Protein AF-A0A355AAY0-F1 (afdb_monomer)

Sequence (85 aa):
MLDQIITYLESIDPILAAFYATLFTWGLTALGASLVFFFKSMNRALFDGMLGFTGGVMVAASFWSLLNPAIEMSKGEGFVKVIPA

Secondary structure (DSSP, 8-state):
-HHHHHHHHHHS-HHHHHHHHHHHHHHHHHHHHHGGGT-SS--HHHHHHHHHHHHHHHHHHIIIIIIHHHHHHSSSSGGGGGS--

Foldseek 3Di:
DVVVVVVVLVPDDPVVSVVVVVVVVVVVVVVVVVCCVVDPDDDPVVVVVVVVVVVVVVVVCCVPVPVVVQLVVADDDDPNSNDDD

Radius of gyration: 18.82 Å; Cα contacts (8 Å, |Δi|>4): 16; chains: 1; bounding box: 34×36×45 Å

pLDDT: mean 88.61, std 7.46, range [60.31, 97.81]

Structure (mmCIF, N/CA/C/O backbone):
data_AF-A0A355AAY0-F1
#
_entry.id   AF-A0A355AAY0-F1
#
loop_
_atom_site.group_PDB
_atom_site.id
_atom_site.type_symbol
_atom_site.label_atom_id
_atom_site.label_alt_id
_atom_site.label_comp_id
_atom_site.label_asym_id
_atom_site.label_entity_id
_atom_site.label_seq_id
_atom_site.pdbx_PDB_ins_code
_atom_site.Cartn_x
_atom_site.Cartn_y
_atom_site.Cartn_z
_atom_site.occupancy
_atom_site.B_iso_or_equiv
_atom_site.auth_seq_id
_atom_site.auth_comp_id
_atom_site.auth_asym_id
_atom_site.auth_atom_id
_atom_site.pdbx_PDB_model_num
ATOM 1 N N . MET A 1 1 ? 16.116 -17.408 1.940 1.00 70.94 1 MET A N 1
ATOM 2 C CA . MET A 1 1 ? 14.643 -17.559 2.059 1.00 70.94 1 MET A CA 1
ATOM 3 C C . MET A 1 1 ? 13.918 -16.571 1.155 1.00 70.94 1 MET A C 1
ATOM 5 O O . MET A 1 1 ? 13.147 -17.021 0.324 1.00 70.94 1 MET A O 1
ATOM 9 N N . LEU A 1 2 ? 14.180 -15.260 1.253 1.00 81.12 2 LEU A N 1
ATOM 10 C CA . LEU A 1 2 ? 13.590 -14.262 0.344 1.00 81.12 2 LEU A CA 1
ATOM 11 C C . LEU A 1 2 ? 13.972 -14.487 -1.127 1.00 81.12 2 LEU A C 1
ATOM 13 O O . LEU A 1 2 ? 13.096 -14.479 -1.982 1.00 81.12 2 LEU A O 1
ATOM 17 N N . ASP A 1 3 ? 15.233 -14.812 -1.412 1.00 87.25 3 ASP A N 1
ATOM 18 C CA . ASP A 1 3 ? 15.700 -15.040 -2.792 1.00 87.25 3 ASP A CA 1
ATOM 19 C C . ASP A 1 3 ? 14.999 -16.227 -3.471 1.00 87.25 3 ASP A C 1
ATOM 21 O O . ASP A 1 3 ? 14.746 -16.213 -4.673 1.00 87.25 3 ASP A O 1
ATOM 25 N N . GLN A 1 4 ? 14.614 -17.243 -2.690 1.00 89.25 4 GLN A N 1
ATOM 26 C CA . GLN A 1 4 ? 13.856 -18.393 -3.192 1.00 89.25 4 GLN A CA 1
ATOM 27 C C . GLN A 1 4 ? 12.428 -18.000 -3.586 1.00 89.25 4 GLN A C 1
ATOM 29 O O . GLN A 1 4 ? 11.905 -18.509 -4.572 1.00 89.25 4 GLN A O 1
ATOM 34 N N . ILE A 1 5 ? 11.810 -17.080 -2.838 1.00 84.81 5 ILE A N 1
ATOM 35 C CA . ILE A 1 5 ? 10.473 -16.555 -3.140 1.00 84.81 5 ILE A CA 1
ATOM 36 C C . ILE A 1 5 ? 10.525 -15.700 -4.405 1.00 84.81 5 ILE A C 1
ATOM 38 O O . ILE A 1 5 ? 9.670 -15.855 -5.270 1.00 84.81 5 ILE A O 1
ATOM 42 N N . ILE A 1 6 ? 11.539 -14.842 -4.533 1.00 85.62 6 ILE A N 1
ATOM 43 C CA . ILE A 1 6 ? 11.722 -13.990 -5.715 1.00 85.62 6 ILE A CA 1
ATOM 44 C C . ILE A 1 6 ? 11.928 -14.857 -6.960 1.00 85.62 6 ILE A C 1
ATOM 46 O O . ILE A 1 6 ? 11.181 -14.719 -7.921 1.00 85.62 6 ILE A O 1
ATOM 50 N N . THR A 1 7 ? 12.838 -15.834 -6.897 1.00 88.94 7 THR A N 1
ATOM 51 C CA . THR A 1 7 ? 13.093 -16.766 -8.013 1.00 88.94 7 THR A CA 1
ATOM 52 C C . THR A 1 7 ? 11.827 -17.530 -8.415 1.00 88.94 7 THR A C 1
ATOM 54 O O . THR A 1 7 ? 11.558 -17.732 -9.597 1.00 88.94 7 THR A O 1
ATOM 57 N N . TYR A 1 8 ? 11.015 -17.946 -7.438 1.00 87.88 8 TYR A N 1
ATOM 58 C CA . TYR A 1 8 ? 9.741 -18.604 -7.712 1.00 87.88 8 TYR A CA 1
ATOM 59 C C . TYR A 1 8 ? 8.747 -17.660 -8.405 1.00 87.88 8 TYR A C 1
ATOM 61 O O . TYR A 1 8 ? 8.160 -18.042 -9.415 1.00 87.88 8 TYR A O 1
ATOM 69 N N . LEU A 1 9 ? 8.590 -16.429 -7.911 1.00 86.50 9 LEU A N 1
ATOM 70 C CA . LEU A 1 9 ? 7.686 -15.430 -8.492 1.00 86.50 9 LEU A CA 1
ATOM 71 C C . LEU A 1 9 ? 8.106 -14.987 -9.902 1.00 86.50 9 LEU A C 1
ATOM 73 O O . LEU A 1 9 ? 7.239 -14.703 -10.720 1.00 86.50 9 LEU A O 1
ATOM 77 N N . 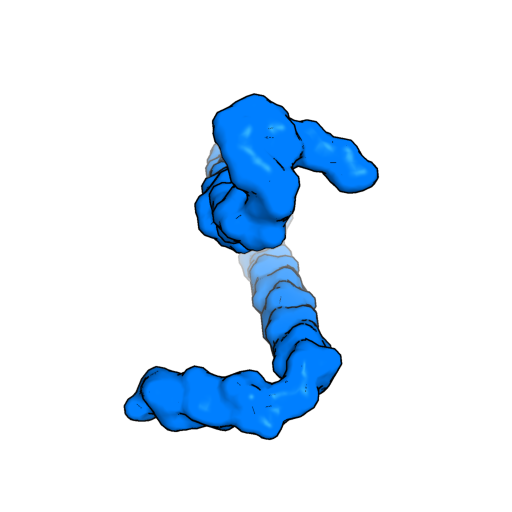GLU A 1 10 ? 9.404 -14.972 -10.202 1.00 86.88 10 GLU A N 1
ATOM 78 C CA . GLU A 1 10 ? 9.927 -14.707 -11.550 1.00 86.88 10 GLU A CA 1
ATOM 79 C C . GLU A 1 10 ? 9.693 -15.877 -12.517 1.00 86.88 10 GLU A C 1
ATOM 81 O O . GLU A 1 10 ? 9.592 -15.672 -13.725 1.00 86.88 10 GLU A O 1
ATOM 86 N N . SER A 1 11 ? 9.599 -17.107 -12.002 1.00 90.38 11 SER A N 1
ATOM 87 C CA . SER A 1 11 ? 9.419 -18.314 -12.821 1.00 90.38 11 SER A CA 1
ATOM 88 C C . SER A 1 11 ? 7.966 -18.607 -13.217 1.00 90.38 11 SER A C 1
ATOM 90 O O . SER A 1 11 ? 7.734 -19.408 -14.125 1.00 90.38 11 SER A O 1
ATOM 92 N N . ILE A 1 12 ? 6.987 -18.002 -12.536 1.00 92.94 12 ILE A N 1
ATOM 93 C CA . ILE A 1 12 ? 5.556 -18.239 -12.777 1.00 92.94 12 ILE A CA 1
ATOM 94 C C . ILE A 1 12 ? 4.972 -17.255 -13.794 1.00 92.94 12 ILE A C 1
ATOM 96 O O . ILE A 1 12 ? 5.496 -16.167 -14.017 1.00 92.94 12 ILE A O 1
ATOM 100 N N . ASP A 1 13 ? 3.839 -17.634 -14.390 1.00 93.50 13 ASP A N 1
ATOM 101 C CA . ASP A 1 13 ? 3.117 -16.767 -15.320 1.00 93.50 13 ASP A CA 1
ATOM 102 C C . ASP A 1 13 ? 2.711 -15.433 -14.646 1.00 93.50 13 ASP A C 1
ATOM 104 O O . ASP A 1 13 ? 2.149 -15.459 -13.540 1.00 93.50 13 ASP A O 1
ATOM 108 N N . PRO A 1 14 ? 2.940 -14.269 -15.292 1.00 90.88 14 PRO A N 1
ATOM 109 C CA . PRO A 1 14 ? 2.616 -12.962 -14.721 1.00 90.88 14 PRO A CA 1
ATOM 110 C C . PRO A 1 14 ? 1.151 -12.805 -14.290 1.00 90.88 14 PRO A C 1
ATOM 112 O O . PRO A 1 14 ? 0.870 -12.102 -13.318 1.00 90.88 14 PRO A O 1
ATOM 115 N N . ILE A 1 15 ? 0.210 -13.469 -14.969 1.00 94.06 15 ILE A N 1
ATOM 116 C CA . ILE A 1 15 ? -1.219 -13.429 -14.629 1.00 94.06 15 ILE A CA 1
ATOM 117 C C . ILE A 1 15 ? -1.461 -14.175 -13.315 1.00 94.06 15 ILE A C 1
ATOM 119 O O . ILE A 1 15 ? -2.197 -13.689 -12.456 1.00 94.06 15 ILE A O 1
ATOM 123 N N . LEU A 1 16 ? -0.812 -15.327 -13.117 1.00 93.12 16 LEU A N 1
ATOM 124 C CA . LEU A 1 16 ? -0.895 -16.074 -11.859 1.00 93.12 16 LEU A CA 1
ATOM 125 C C . LEU A 1 16 ? -0.230 -15.316 -10.706 1.00 93.12 16 LEU A C 1
ATOM 127 O O . LEU A 1 16 ? -0.783 -15.272 -9.606 1.00 93.12 16 LEU A O 1
ATOM 131 N N . ALA A 1 17 ? 0.912 -14.670 -10.953 1.00 91.81 17 ALA A N 1
ATOM 132 C CA . ALA A 1 17 ? 1.561 -13.808 -9.967 1.00 91.81 17 ALA A CA 1
ATOM 133 C C . ALA A 1 17 ? 0.639 -12.651 -9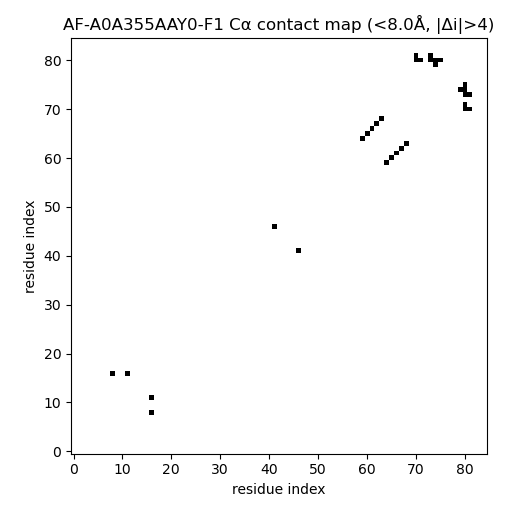.540 1.00 91.81 17 ALA A C 1
ATOM 135 O O . ALA A 1 17 ? 0.429 -12.428 -8.344 1.00 91.81 17 ALA A O 1
ATOM 136 N N . ALA A 1 18 ? 0.022 -11.964 -10.508 1.00 91.94 18 ALA A N 1
ATOM 137 C CA . ALA A 1 18 ? -0.942 -10.895 -10.252 1.00 91.94 18 ALA A CA 1
ATOM 138 C C . ALA A 1 18 ? -2.189 -11.399 -9.507 1.00 91.94 18 ALA A C 1
ATOM 140 O O . ALA A 1 18 ? -2.702 -10.712 -8.620 1.00 91.94 18 ALA A O 1
ATOM 141 N N . PHE A 1 19 ? -2.659 -12.611 -9.815 1.00 94.75 19 PHE A N 1
ATOM 142 C CA . PHE A 1 19 ? -3.780 -13.241 -9.123 1.00 94.75 19 PHE A CA 1
ATOM 143 C C . PHE A 1 19 ? -3.466 -13.500 -7.644 1.00 94.75 19 PHE A C 1
ATOM 145 O O . PHE A 1 19 ? -4.242 -13.093 -6.777 1.00 94.75 19 PHE A O 1
ATOM 152 N N . TYR A 1 20 ? -2.309 -14.095 -7.331 1.00 94.00 20 TYR A N 1
ATOM 153 C CA . TYR A 1 20 ? -1.884 -14.299 -5.943 1.00 94.00 20 TYR A CA 1
ATOM 154 C C . TYR A 1 20 ? -1.692 -12.978 -5.195 1.00 94.00 20 TYR A C 1
ATOM 156 O O . TYR A 1 20 ? -2.150 -12.850 -4.059 1.00 94.00 20 TYR A O 1
ATOM 164 N N . ALA A 1 21 ? -1.081 -11.979 -5.838 1.00 92.69 21 ALA A N 1
ATOM 165 C CA . ALA A 1 21 ? -0.925 -10.649 -5.256 1.00 92.69 21 ALA A CA 1
ATOM 166 C C . ALA A 1 21 ? -2.285 -9.994 -4.950 1.00 92.69 21 ALA A C 1
ATOM 168 O O . ALA A 1 21 ? -2.468 -9.422 -3.878 1.00 92.69 21 ALA A O 1
ATOM 169 N N . THR A 1 22 ? -3.262 -10.128 -5.851 1.00 94.56 22 THR A N 1
ATOM 170 C CA . THR A 1 22 ? -4.611 -9.563 -5.677 1.00 94.56 22 THR A CA 1
ATOM 171 C C . THR A 1 22 ? -5.401 -10.280 -4.582 1.00 94.56 22 THR A C 1
ATOM 173 O O . THR A 1 22 ? -6.049 -9.635 -3.759 1.00 94.56 22 THR A O 1
ATOM 176 N N . LEU A 1 23 ? -5.333 -11.613 -4.515 1.00 96.94 23 LEU A N 1
ATOM 177 C CA . LEU A 1 23 ? -5.948 -12.365 -3.417 1.00 96.94 23 LEU A CA 1
ATOM 178 C C . LEU A 1 23 ? -5.343 -11.983 -2.066 1.00 96.94 23 LEU A C 1
ATOM 180 O O . LEU A 1 23 ? -6.064 -11.859 -1.076 1.00 96.94 23 LEU A O 1
ATOM 184 N N . PHE A 1 24 ? -4.030 -11.761 -2.029 1.00 95.56 24 PHE A N 1
ATOM 185 C CA . PHE A 1 24 ? -3.340 -11.317 -0.830 1.00 95.56 24 PHE A CA 1
ATOM 186 C C . PHE A 1 24 ? -3.813 -9.929 -0.374 1.00 95.56 24 PHE A C 1
ATOM 188 O O . PHE A 1 24 ? -4.180 -9.765 0.790 1.00 95.56 24 PHE A O 1
ATOM 195 N N . THR A 1 25 ? -3.874 -8.937 -1.270 1.00 94.62 25 THR A N 1
ATOM 196 C CA . THR A 1 25 ? -4.339 -7.582 -0.914 1.00 94.62 25 THR A CA 1
ATOM 197 C C . THR A 1 25 ? -5.811 -7.562 -0.496 1.00 94.62 25 THR A C 1
ATOM 199 O O . THR A 1 25 ? -6.176 -6.867 0.460 1.00 94.62 25 THR A O 1
ATOM 202 N N . TRP A 1 26 ? -6.655 -8.372 -1.137 1.00 96.31 26 TRP A N 1
ATOM 203 C CA . TRP A 1 26 ? -8.040 -8.570 -0.709 1.00 96.31 26 TRP A CA 1
ATOM 204 C C . TRP A 1 26 ? -8.117 -9.199 0.689 1.00 96.31 26 TRP A C 1
ATOM 206 O O . TRP A 1 26 ? -8.856 -8.716 1.547 1.00 96.31 26 TRP A O 1
ATOM 216 N N . GLY A 1 27 ? -7.297 -10.219 0.956 1.00 97.81 27 GLY A N 1
ATOM 217 C CA . GLY A 1 27 ? -7.198 -10.861 2.266 1.00 97.81 27 GLY A CA 1
ATOM 218 C C . GLY A 1 27 ? -6.774 -9.894 3.373 1.00 97.81 27 GLY A C 1
ATOM 219 O O . GLY A 1 27 ? -7.384 -9.881 4.440 1.00 97.81 27 GLY A O 1
ATOM 220 N N . LEU A 1 28 ? -5.793 -9.023 3.112 1.00 95.81 28 LEU A N 1
ATOM 221 C CA . LEU A 1 28 ? -5.397 -7.967 4.050 1.00 95.81 28 LEU A CA 1
ATOM 222 C C . LEU A 1 28 ? -6.529 -6.969 4.316 1.00 95.81 28 LEU A C 1
ATOM 224 O O . LEU A 1 28 ? -6.711 -6.539 5.454 1.00 95.81 28 LEU A O 1
ATOM 228 N N . THR A 1 29 ? -7.317 -6.633 3.293 1.00 94.62 29 THR A N 1
ATOM 229 C CA . THR A 1 29 ? -8.491 -5.761 3.445 1.00 94.62 29 THR A CA 1
ATOM 230 C C . THR A 1 29 ? -9.546 -6.415 4.335 1.00 94.62 29 THR A C 1
ATOM 232 O O . THR A 1 29 ? -10.040 -5.786 5.271 1.00 94.62 29 THR A O 1
ATOM 235 N N . ALA A 1 30 ? -9.853 -7.693 4.097 1.00 95.88 30 ALA A N 1
ATOM 236 C CA . ALA A 1 30 ? -10.782 -8.458 4.923 1.00 95.88 30 ALA A CA 1
ATOM 237 C C . ALA A 1 30 ? -10.288 -8.581 6.376 1.00 95.88 30 ALA A C 1
ATOM 239 O O . ALA A 1 30 ? -11.065 -8.392 7.313 1.00 95.88 30 ALA A O 1
ATOM 240 N N . LEU A 1 31 ? -8.989 -8.828 6.574 1.00 95.44 31 LEU A N 1
ATOM 241 C CA . LEU A 1 31 ? -8.362 -8.892 7.894 1.00 95.44 31 LEU A CA 1
ATOM 242 C C . LEU A 1 31 ? -8.448 -7.544 8.619 1.00 95.44 31 LEU A C 1
ATOM 244 O O . LEU A 1 31 ? -8.870 -7.507 9.773 1.00 95.44 31 LEU A O 1
ATOM 248 N N . GLY A 1 32 ? -8.127 -6.435 7.952 1.00 90.25 32 GLY A N 1
ATOM 249 C CA . GLY A 1 32 ? -8.269 -5.094 8.523 1.00 90.25 32 GLY A CA 1
ATOM 250 C C . GLY A 1 32 ? -9.719 -4.763 8.891 1.00 90.25 32 GLY A C 1
ATOM 251 O O . GLY A 1 32 ? -9.981 -4.272 9.987 1.00 90.25 32 GLY A O 1
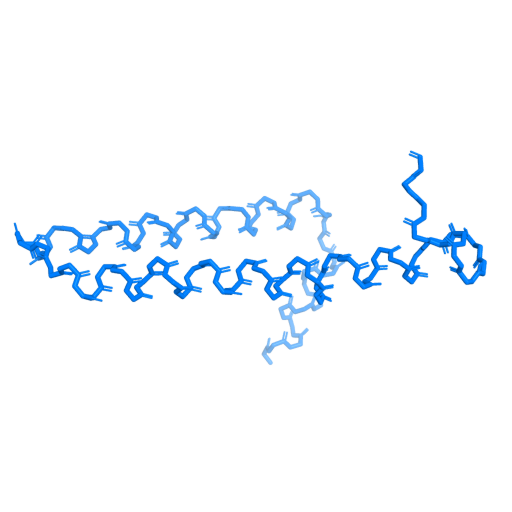ATOM 252 N N . ALA A 1 33 ? -10.677 -5.106 8.026 1.00 91.81 33 ALA A N 1
ATOM 253 C CA . ALA A 1 33 ? -12.105 -4.916 8.284 1.00 91.81 33 ALA A CA 1
ATOM 254 C C . ALA A 1 33 ? -12.620 -5.783 9.444 1.00 91.81 33 ALA A C 1
ATOM 256 O O . ALA A 1 33 ? -13.500 -5.352 10.189 1.00 91.81 33 ALA A O 1
ATOM 257 N N . SER A 1 34 ? -12.047 -6.974 9.653 1.00 94.12 34 SER A N 1
ATOM 258 C CA . SER A 1 34 ? -12.430 -7.857 10.762 1.00 94.12 34 SER A CA 1
ATOM 259 C C . SER A 1 34 ? -12.205 -7.225 12.143 1.00 94.12 34 SER A C 1
ATOM 261 O O . SER A 1 34 ? -12.883 -7.584 13.105 1.00 94.12 34 SER A O 1
ATOM 263 N N . LEU A 1 35 ? -11.326 -6.219 12.249 1.00 89.25 35 LEU A N 1
ATOM 264 C CA . LEU A 1 35 ? -11.099 -5.492 13.499 1.00 89.25 35 LEU A CA 1
ATOM 265 C C . LEU A 1 35 ? -12.363 -4.784 14.012 1.00 89.25 35 LEU A C 1
ATOM 267 O O . LEU A 1 35 ? -12.500 -4.587 15.218 1.00 89.25 35 LEU A O 1
ATOM 271 N N . VAL A 1 36 ? -13.324 -4.473 13.135 1.00 89.56 36 VAL A N 1
ATOM 272 C CA . VAL A 1 36 ? -14.621 -3.883 13.510 1.00 89.56 36 VAL A CA 1
ATOM 273 C C . VAL A 1 36 ? -15.385 -4.760 14.511 1.00 89.56 36 VAL A C 1
ATOM 275 O O . VAL A 1 36 ? -16.120 -4.230 15.340 1.00 89.56 36 VAL A O 1
ATOM 278 N N . PHE A 1 37 ? -15.177 -6.082 14.521 1.00 90.69 37 PHE A N 1
ATOM 279 C CA . PHE A 1 37 ? -15.821 -6.967 15.500 1.00 90.69 37 PHE A CA 1
ATOM 280 C C . PHE A 1 37 ? -15.319 -6.764 16.939 1.00 90.69 37 PHE A C 1
ATOM 282 O O . PHE A 1 37 ? -16.038 -7.096 17.882 1.00 90.69 37 PHE A O 1
ATOM 289 N N . PHE A 1 38 ? -14.124 -6.196 17.130 1.00 86.38 38 PHE A N 1
ATOM 290 C CA . PHE A 1 38 ? -13.552 -5.931 18.454 1.00 86.38 38 PHE A CA 1
ATOM 291 C C . PHE A 1 38 ? -13.860 -4.521 18.979 1.00 86.38 38 PHE A C 1
ATOM 293 O O . PHE A 1 38 ? -13.836 -4.301 20.191 1.00 86.38 38 PHE A O 1
ATOM 300 N N . PHE A 1 39 ? -14.183 -3.565 18.102 1.00 80.81 39 PHE A N 1
ATOM 301 C CA . PHE A 1 39 ? -14.394 -2.163 18.470 1.00 80.81 39 PHE A CA 1
ATOM 302 C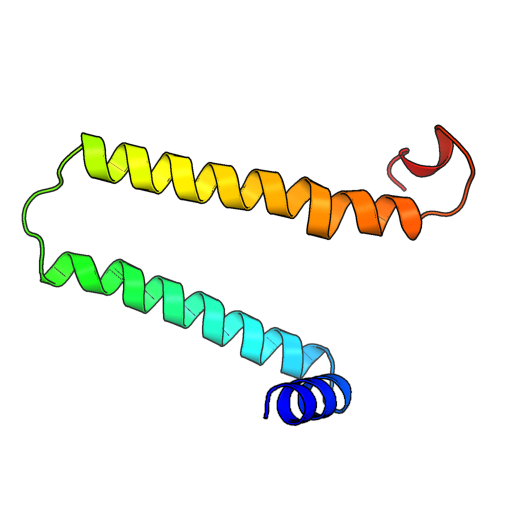 C . PHE A 1 39 ? -15.834 -1.719 18.199 1.00 80.81 39 PHE A C 1
ATOM 304 O O . PHE A 1 39 ? -16.281 -1.650 17.060 1.00 80.81 39 PHE A O 1
ATOM 311 N N . LYS A 1 40 ? -16.563 -1.353 19.261 1.00 74.69 40 LYS A N 1
ATOM 312 C CA . LYS A 1 40 ? -17.972 -0.921 19.176 1.00 74.69 40 LYS A CA 1
ATOM 313 C C . LYS A 1 40 ? -18.145 0.589 18.949 1.00 74.69 40 LYS A C 1
ATOM 315 O O . LYS A 1 40 ? -19.216 1.030 18.544 1.00 74.69 40 LYS A O 1
ATOM 320 N N . SER A 1 41 ? -17.106 1.382 19.223 1.00 80.75 41 SER A N 1
ATOM 321 C CA . SER A 1 41 ? -17.101 2.843 19.085 1.00 80.75 41 SER A CA 1
ATOM 322 C C . SER A 1 41 ? -15.860 3.318 18.336 1.00 80.75 41 SER A C 1
ATOM 324 O O . SER A 1 41 ? -14.746 2.915 18.668 1.00 80.75 41 SER A O 1
ATOM 326 N N . MET A 1 42 ? -16.047 4.214 17.368 1.00 80.31 42 MET A N 1
ATOM 327 C CA . MET A 1 42 ? -14.964 4.776 16.562 1.00 80.31 42 MET A CA 1
ATOM 328 C C . MET A 1 42 ? -14.349 6.005 17.245 1.00 80.31 42 MET A C 1
ATOM 330 O O . MET A 1 42 ? -15.060 6.965 17.547 1.00 80.31 42 MET A O 1
ATOM 334 N N . ASN A 1 43 ? -13.026 6.020 17.429 1.00 87.88 43 ASN A N 1
ATOM 335 C CA . ASN A 1 43 ? -12.303 7.244 17.776 1.00 87.88 43 ASN A CA 1
ATOM 336 C C . ASN A 1 43 ? -11.996 8.023 16.488 1.00 87.88 43 ASN A C 1
ATOM 338 O O . ASN A 1 43 ? -11.220 7.553 15.656 1.00 87.88 43 ASN A O 1
ATOM 342 N N . ARG A 1 44 ? -12.593 9.211 16.332 1.00 89.50 44 ARG A N 1
ATOM 343 C CA . ARG A 1 44 ? -12.419 10.051 15.135 1.00 89.50 44 ARG A CA 1
ATOM 344 C C . ARG A 1 44 ? -10.955 10.394 14.862 1.00 89.50 44 ARG A C 1
ATOM 346 O O . ARG A 1 44 ? -10.518 10.223 13.737 1.00 89.50 44 ARG A O 1
ATOM 353 N N . ALA A 1 45 ? -10.178 10.760 15.883 1.00 92.94 45 ALA A N 1
ATOM 354 C CA . ALA A 1 45 ? -8.772 11.127 15.699 1.00 92.94 45 ALA A CA 1
ATOM 355 C C . ALA A 1 45 ? -7.923 9.954 15.176 1.00 92.94 45 ALA A C 1
ATOM 357 O O . ALA A 1 45 ? -7.054 10.139 14.327 1.00 92.94 45 ALA A O 1
ATOM 358 N N . LEU A 1 46 ? -8.199 8.734 15.650 1.00 89.56 46 LEU A N 1
ATOM 359 C CA . LEU A 1 46 ? -7.537 7.529 15.146 1.00 89.56 46 LEU A CA 1
ATOM 360 C C . LEU A 1 46 ? -7.957 7.232 13.701 1.00 89.56 46 LEU A C 1
ATOM 362 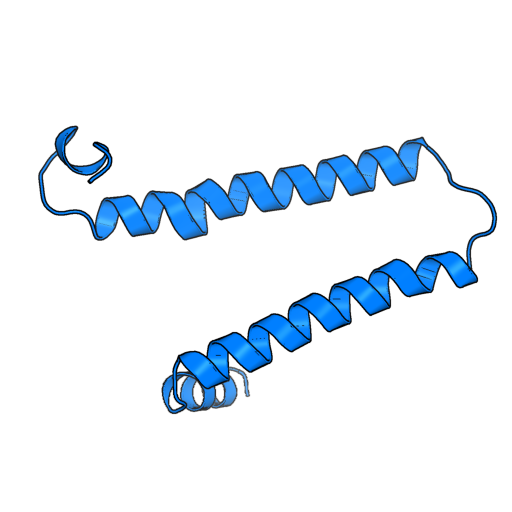O O . LEU A 1 46 ? -7.110 6.914 12.871 1.00 89.56 46 LEU A O 1
ATOM 366 N N . PHE A 1 47 ? -9.251 7.344 13.396 1.00 89.12 47 PHE A N 1
ATOM 367 C CA . PHE A 1 47 ? -9.781 7.098 12.056 1.00 89.12 47 PHE A CA 1
ATOM 368 C C . PHE A 1 47 ? -9.243 8.096 11.026 1.00 89.12 47 PHE A C 1
ATOM 370 O O . PHE A 1 47 ? -8.774 7.681 9.968 1.00 89.12 47 PHE A O 1
ATOM 377 N N . ASP A 1 48 ? -9.203 9.381 11.371 1.00 93.81 48 ASP A N 1
ATOM 378 C CA . ASP A 1 48 ? -8.610 10.431 10.541 1.00 93.81 48 ASP A CA 1
ATOM 379 C C . ASP A 1 48 ? -7.110 10.171 10.313 1.00 93.81 48 ASP A C 1
ATOM 381 O O . ASP A 1 48 ? -6.612 10.326 9.198 1.00 93.81 48 ASP A O 1
ATOM 385 N N . GLY A 1 49 ? -6.397 9.677 11.334 1.00 94.75 49 GLY A N 1
ATOM 386 C CA . GLY A 1 49 ? -5.010 9.226 11.205 1.00 94.75 49 GLY A CA 1
ATOM 387 C C . GLY A 1 49 ? -4.839 8.051 10.233 1.00 94.75 49 GLY A C 1
ATOM 388 O O . GLY A 1 49 ? -3.941 8.073 9.392 1.00 94.75 49 GLY A O 1
ATOM 389 N N . MET A 1 50 ? -5.717 7.044 10.291 1.00 92.38 50 MET A N 1
ATOM 390 C CA . MET A 1 50 ? -5.695 5.897 9.368 1.00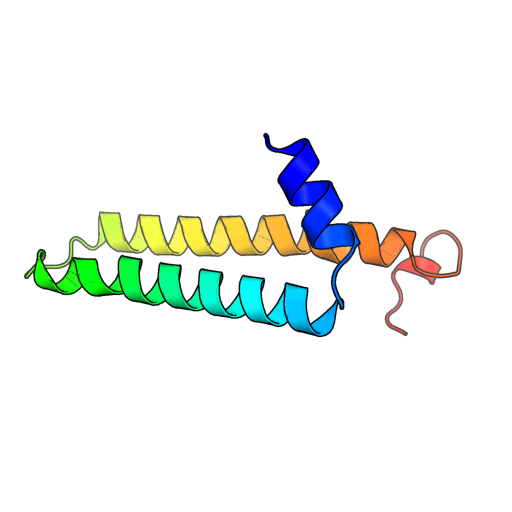 92.38 50 MET A CA 1
ATOM 391 C C . MET A 1 50 ? -6.017 6.305 7.920 1.00 92.38 50 MET A C 1
ATOM 393 O O . MET A 1 50 ? -5.366 5.836 6.983 1.00 92.38 50 MET A O 1
ATOM 397 N N . LEU A 1 51 ? -6.985 7.205 7.722 1.00 93.19 51 LEU A N 1
ATOM 398 C CA . LEU A 1 51 ? -7.303 7.769 6.406 1.00 93.19 51 LEU A CA 1
ATOM 399 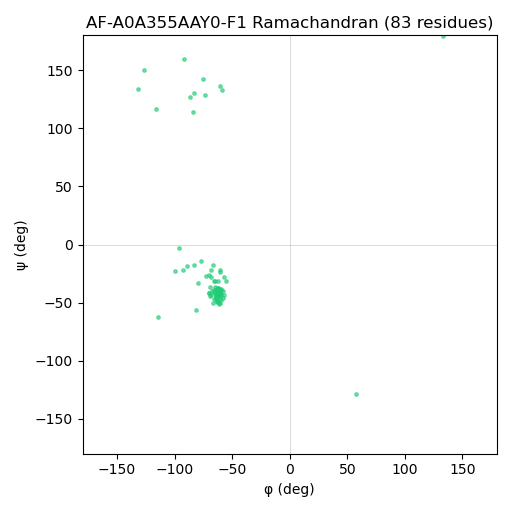C C . LEU A 1 51 ? -6.132 8.588 5.844 1.00 93.19 51 LEU A C 1
ATOM 401 O O . LEU A 1 51 ? -5.772 8.434 4.679 1.00 93.19 51 LEU A O 1
ATOM 405 N N . GLY A 1 52 ? -5.487 9.406 6.679 1.00 94.81 52 GLY A N 1
ATOM 406 C CA . GLY A 1 52 ? -4.285 10.147 6.294 1.00 94.81 52 GLY A CA 1
ATOM 407 C C . GLY A 1 52 ? -3.123 9.225 5.914 1.00 94.81 52 GLY A C 1
ATOM 408 O O . GLY A 1 52 ? -2.460 9.452 4.903 1.00 94.81 52 GLY A O 1
ATOM 409 N N . PHE A 1 53 ? -2.909 8.148 6.675 1.00 94.69 53 PHE A N 1
ATOM 410 C CA . PHE A 1 53 ? -1.879 7.150 6.381 1.00 94.69 53 PHE A CA 1
ATOM 411 C C . PHE A 1 53 ? -2.119 6.457 5.036 1.00 94.69 53 PHE A C 1
ATOM 413 O O . PHE A 1 53 ? -1.224 6.419 4.192 1.00 94.69 53 PHE A O 1
ATOM 420 N N . THR A 1 54 ? -3.332 5.949 4.809 1.00 93.25 54 THR A N 1
ATOM 421 C CA . THR A 1 54 ? -3.683 5.283 3.544 1.00 93.25 54 THR A CA 1
ATOM 422 C C . THR A 1 54 ? -3.542 6.228 2.352 1.00 93.25 54 THR A C 1
ATOM 424 O O . THR A 1 54 ? -2.907 5.858 1.365 1.00 93.25 54 THR A O 1
ATOM 427 N N . GLY A 1 55 ? -4.021 7.471 2.464 1.00 95.12 55 GLY A N 1
ATOM 428 C CA . GLY A 1 55 ? -3.808 8.499 1.443 1.00 95.12 55 GLY A CA 1
ATOM 429 C C . GLY A 1 55 ? -2.324 8.764 1.167 1.00 95.12 55 GLY A C 1
ATOM 430 O O . GLY A 1 55 ? -1.903 8.769 0.012 1.00 95.12 55 GLY A O 1
ATOM 431 N N . GLY A 1 56 ? -1.508 8.908 2.215 1.00 95.62 56 GLY A N 1
ATOM 432 C CA . GLY A 1 56 ? -0.067 9.137 2.092 1.00 95.62 56 GLY A CA 1
ATOM 433 C C . GLY A 1 56 ? 0.673 8.006 1.371 1.00 95.62 56 GLY A C 1
ATOM 434 O O . GLY A 1 56 ? 1.459 8.271 0.459 1.00 95.62 56 GLY A O 1
ATOM 435 N N . VAL A 1 57 ? 0.389 6.746 1.722 1.00 95.06 57 VAL A N 1
ATOM 436 C CA . VAL A 1 57 ? 0.994 5.572 1.064 1.00 95.06 57 VAL A CA 1
ATOM 437 C C . VAL A 1 57 ? 0.618 5.520 -0.419 1.00 95.06 57 VAL A C 1
ATOM 439 O O . VAL A 1 57 ? 1.489 5.285 -1.258 1.00 95.06 57 VAL A O 1
ATOM 442 N N . MET A 1 58 ? -0.647 5.789 -0.766 1.00 95.31 58 MET A N 1
ATOM 443 C CA . MET A 1 58 ? -1.091 5.786 -2.166 1.00 95.31 58 MET A CA 1
ATOM 444 C C . MET A 1 58 ? -0.429 6.896 -2.994 1.00 95.31 58 MET A C 1
ATOM 446 O O . MET A 1 58 ? -0.041 6.656 -4.139 1.00 95.31 58 MET A O 1
ATOM 450 N N . VAL A 1 59 ? -0.243 8.093 -2.425 1.00 96.00 59 VAL A N 1
ATOM 451 C CA . VAL A 1 59 ? 0.459 9.198 -3.103 1.00 96.00 59 VAL A CA 1
ATOM 452 C C . VAL A 1 59 ? 1.927 8.842 -3.358 1.00 96.00 59 VAL A C 1
ATOM 454 O O . VAL A 1 59 ? 2.417 9.023 -4.473 1.00 96.00 59 VAL A O 1
ATOM 457 N N . ALA A 1 60 ? 2.622 8.284 -2.364 1.00 95.88 60 ALA A N 1
ATOM 458 C CA . ALA A 1 60 ? 4.023 7.890 -2.510 1.00 95.88 60 ALA A CA 1
ATOM 459 C C . ALA A 1 60 ? 4.211 6.778 -3.558 1.00 95.88 60 ALA A C 1
ATOM 461 O O . ALA A 1 60 ? 5.094 6.883 -4.411 1.00 95.88 60 ALA A O 1
ATOM 462 N N . ALA A 1 61 ? 3.358 5.749 -3.534 1.00 94.00 61 ALA A N 1
ATOM 463 C CA . ALA A 1 61 ? 3.384 4.662 -4.512 1.00 94.00 61 ALA A CA 1
ATOM 464 C C . ALA A 1 61 ? 3.103 5.164 -5.938 1.00 94.00 61 ALA A C 1
ATOM 466 O O . ALA A 1 61 ? 3.770 4.748 -6.886 1.00 94.00 61 ALA A O 1
ATOM 467 N N . SER A 1 62 ? 2.169 6.108 -6.093 1.00 94.31 62 SER A N 1
ATOM 468 C CA . SER A 1 62 ? 1.841 6.692 -7.400 1.00 94.31 62 SER A CA 1
ATOM 469 C C . SER A 1 62 ? 3.047 7.369 -8.052 1.00 94.31 62 SER A C 1
ATOM 471 O O . SER A 1 62 ? 3.233 7.244 -9.259 1.00 94.31 62 SER A O 1
ATOM 473 N N . PHE A 1 63 ? 3.899 8.046 -7.277 1.00 92.94 63 PHE A N 1
ATOM 474 C CA . PHE A 1 63 ? 5.095 8.687 -7.822 1.00 92.94 63 PHE A CA 1
ATOM 475 C C . PHE A 1 63 ? 6.255 7.700 -8.016 1.00 92.94 63 PHE A C 1
ATOM 477 O O . PHE A 1 63 ? 6.762 7.559 -9.126 1.00 92.94 63 PHE A O 1
ATOM 484 N N . TRP A 1 64 ? 6.667 6.999 -6.957 1.00 93.25 64 TRP A N 1
ATOM 485 C CA . TRP A 1 64 ? 7.894 6.194 -6.975 1.00 93.25 64 TRP A CA 1
ATOM 486 C C . TRP A 1 64 ? 7.736 4.838 -7.656 1.00 93.25 64 TRP A C 1
ATOM 488 O O . TRP A 1 64 ? 8.687 4.349 -8.257 1.00 93.25 64 TRP A O 1
ATOM 498 N N . SER A 1 65 ? 6.557 4.221 -7.561 1.00 90.19 65 SER A N 1
ATOM 499 C CA . SER A 1 65 ? 6.320 2.870 -8.083 1.00 90.19 65 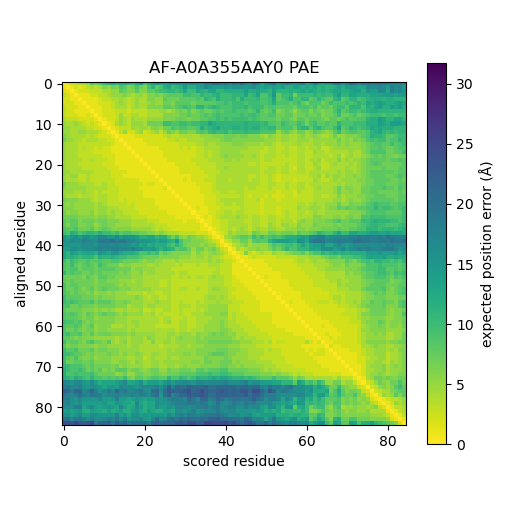SER A CA 1
ATOM 500 C C . SER A 1 65 ? 5.623 2.863 -9.441 1.00 90.19 65 SER A C 1
ATOM 502 O O . SER A 1 65 ? 5.743 1.874 -10.156 1.00 90.19 65 SER A O 1
ATOM 504 N N . LEU A 1 66 ? 4.905 3.934 -9.803 1.00 91.31 66 LEU A N 1
ATOM 505 C CA . LEU A 1 66 ? 4.179 4.019 -11.076 1.00 91.31 66 LEU A CA 1
ATOM 506 C C . LEU A 1 66 ? 4.752 5.104 -11.996 1.00 91.31 66 LEU A C 1
ATOM 508 O O . LEU A 1 66 ? 5.257 4.779 -13.067 1.00 91.31 66 LEU A O 1
ATOM 512 N N . LEU A 1 67 ? 4.711 6.379 -11.590 1.00 90.31 67 LEU A N 1
ATOM 513 C CA . LEU A 1 67 ? 5.053 7.500 -12.472 1.00 90.31 67 LEU A CA 1
ATOM 514 C C . LEU A 1 67 ? 6.535 7.525 -12.864 1.00 90.31 67 LEU A C 1
ATOM 516 O O . LEU A 1 67 ? 6.836 7.623 -14.050 1.00 90.31 67 LEU A O 1
ATOM 520 N N . ASN A 1 68 ? 7.459 7.430 -11.903 1.00 90.50 68 ASN A N 1
ATOM 521 C CA . ASN A 1 68 ? 8.893 7.459 -12.198 1.00 90.50 68 ASN A CA 1
ATOM 522 C C . ASN A 1 68 ? 9.315 6.295 -13.121 1.00 90.50 68 ASN A C 1
ATOM 524 O O . ASN A 1 68 ? 9.891 6.573 -14.175 1.00 90.50 68 ASN A O 1
ATOM 528 N N . PRO A 1 69 ? 8.954 5.026 -12.832 1.00 89.62 69 PRO A N 1
ATOM 529 C CA . PRO A 1 69 ? 9.225 3.921 -13.752 1.00 89.62 69 PRO A CA 1
ATOM 530 C C . PRO A 1 69 ? 8.572 4.107 -15.128 1.00 89.62 69 PRO A C 1
ATOM 532 O O . PRO A 1 69 ? 9.201 3.834 -16.147 1.00 89.62 69 PRO A O 1
ATOM 535 N N . ALA A 1 70 ? 7.340 4.628 -15.194 1.00 88.44 70 ALA A N 1
ATOM 536 C CA . ALA A 1 70 ? 6.669 4.884 -16.469 1.00 88.44 70 ALA A CA 1
ATOM 537 C C . ALA A 1 70 ? 7.401 5.937 -17.324 1.00 88.44 70 ALA A C 1
ATOM 539 O O . ALA A 1 70 ? 7.523 5.763 -18.537 1.00 88.44 70 ALA A O 1
ATOM 540 N N . ILE A 1 71 ? 7.931 7.000 -16.705 1.00 87.31 71 ILE A N 1
ATOM 541 C CA . ILE A 1 71 ? 8.744 8.021 -17.389 1.00 87.31 71 ILE A CA 1
ATOM 542 C C . ILE A 1 71 ? 10.049 7.409 -17.917 1.00 87.31 71 ILE A C 1
ATOM 544 O O . ILE A 1 71 ? 10.464 7.707 -19.039 1.00 87.31 71 ILE A O 1
ATOM 548 N N . GLU A 1 72 ? 10.698 6.541 -17.140 1.00 87.50 72 GLU A N 1
ATOM 549 C CA . GLU A 1 72 ? 11.924 5.851 -17.556 1.00 87.50 72 GLU A CA 1
ATOM 550 C C . GLU A 1 72 ? 11.686 4.915 -18.750 1.00 87.50 72 GLU A C 1
ATOM 552 O O . GLU A 1 72 ? 12.507 4.880 -19.669 1.00 87.50 72 GLU A O 1
ATOM 557 N N . MET A 1 73 ? 10.539 4.229 -18.777 1.00 85.88 73 MET A N 1
ATOM 558 C CA . MET A 1 73 ? 10.124 3.326 -19.858 1.00 85.88 73 MET A CA 1
ATOM 559 C C . MET A 1 73 ? 9.603 4.052 -21.116 1.00 85.88 73 MET A C 1
ATOM 561 O O . MET A 1 73 ? 9.479 3.429 -22.175 1.00 85.88 73 MET A O 1
ATOM 565 N N . SER A 1 74 ? 9.301 5.353 -21.030 1.00 83.81 74 SER A N 1
ATOM 566 C CA . SER A 1 74 ? 8.787 6.162 -22.143 1.00 83.81 74 SER A CA 1
ATOM 567 C C . SER A 1 74 ? 9.875 6.528 -23.164 1.00 83.81 74 SER A C 1
ATOM 569 O O . SER A 1 74 ? 11.024 6.831 -22.820 1.00 83.81 74 SER A O 1
ATOM 571 N N . LYS A 1 75 ? 9.508 6.528 -24.453 1.00 77.44 75 LYS A N 1
ATOM 572 C CA . LYS A 1 75 ? 10.397 6.891 -25.570 1.00 77.44 75 LYS A CA 1
ATOM 573 C C . LYS A 1 75 ? 10.428 8.417 -25.742 1.00 77.44 75 LYS A C 1
ATOM 575 O O . LYS A 1 75 ? 9.380 9.038 -25.855 1.00 77.44 75 LYS A O 1
ATOM 580 N N . GLY A 1 76 ? 11.618 9.018 -25.825 1.00 73.19 76 GLY A N 1
ATOM 581 C CA . GLY A 1 76 ? 11.810 10.467 -26.026 1.00 73.19 76 GLY A CA 1
ATOM 582 C C . GLY A 1 76 ? 12.850 11.063 -25.072 1.00 73.19 76 GLY A C 1
ATOM 583 O O . GLY A 1 76 ? 13.397 10.346 -24.241 1.00 73.19 76 GLY A O 1
ATOM 584 N N . GLU A 1 77 ? 13.124 12.367 -25.165 1.00 75.00 77 GLU A N 1
ATOM 585 C CA . GLU A 1 77 ? 13.995 13.098 -24.228 1.00 75.00 77 GLU A CA 1
ATOM 586 C C . GLU A 1 77 ? 13.281 14.326 -23.646 1.00 75.00 77 GLU A C 1
ATOM 588 O O . GLU A 1 77 ? 12.406 14.924 -24.279 1.00 75.00 77 GLU A O 1
ATOM 593 N N . GLY A 1 78 ? 13.645 14.698 -22.415 1.00 74.88 78 GLY A N 1
ATOM 594 C CA . GLY A 1 78 ? 13.091 15.865 -21.727 1.00 74.88 78 GLY A CA 1
ATOM 595 C C . GLY A 1 78 ? 11.567 15.809 -21.587 1.00 74.88 78 GLY A C 1
ATOM 596 O O . GLY A 1 78 ? 11.005 14.815 -21.127 1.00 74.88 78 GLY A O 1
ATOM 597 N N . PHE A 1 79 ? 10.891 16.884 -21.997 1.00 76.56 79 PHE A N 1
ATOM 598 C CA . PHE A 1 79 ? 9.441 17.037 -21.841 1.00 76.56 79 PHE A CA 1
ATOM 599 C C . PHE A 1 79 ? 8.624 16.047 -22.687 1.00 76.56 79 PHE A C 1
ATOM 601 O O . PHE A 1 79 ? 7.463 15.811 -22.384 1.00 76.56 79 PHE A O 1
ATOM 608 N N . VAL A 1 80 ? 9.214 15.424 -23.714 1.00 77.12 80 VAL A N 1
ATOM 609 C CA . VAL A 1 80 ? 8.510 14.452 -24.570 1.00 77.12 80 VAL A CA 1
ATOM 610 C C . VAL A 1 80 ? 8.180 13.162 -23.806 1.00 77.12 80 VAL A C 1
ATOM 612 O O . VAL A 1 80 ? 7.166 12.536 -24.089 1.00 77.12 80 VAL A O 1
ATOM 615 N N . LYS A 1 81 ? 8.971 12.797 -22.783 1.00 76.12 81 LYS A N 1
ATOM 616 C CA . LYS A 1 81 ? 8.750 11.577 -21.982 1.00 76.12 81 LYS A CA 1
ATOM 617 C C . LYS A 1 81 ? 7.516 11.625 -21.079 1.00 76.12 81 LYS A C 1
ATOM 619 O O . LYS A 1 81 ? 6.993 10.573 -20.724 1.00 76.12 81 LYS A O 1
ATOM 624 N N . VAL A 1 82 ? 7.092 12.824 -20.677 1.00 78.06 82 VAL A N 1
ATOM 625 C CA . VAL A 1 82 ? 5.985 13.054 -19.727 1.00 78.06 82 VAL A CA 1
ATOM 626 C C . VAL A 1 82 ? 4.652 13.343 -20.418 1.00 78.06 82 VAL A C 1
ATOM 628 O O . VAL A 1 82 ? 3.634 13.485 -19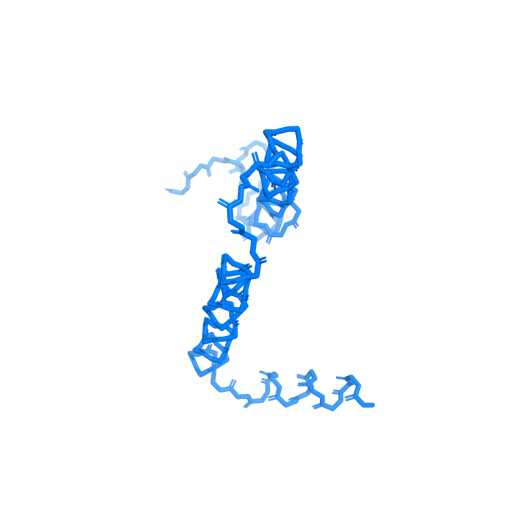.742 1.00 78.06 82 VAL A O 1
ATOM 631 N N . ILE A 1 83 ? 4.636 13.417 -21.750 1.00 79.31 83 ILE A N 1
ATOM 632 C CA . ILE A 1 83 ? 3.395 13.568 -22.509 1.00 79.31 83 ILE A CA 1
ATOM 633 C C . ILE A 1 83 ? 2.658 12.220 -22.488 1.00 79.31 83 ILE A C 1
ATOM 635 O O . ILE A 1 83 ? 3.276 11.197 -22.791 1.00 79.31 83 ILE A O 1
ATOM 639 N N . PRO A 1 84 ? 1.364 12.188 -22.120 1.00 70.31 84 PRO A N 1
ATOM 640 C CA . PRO A 1 84 ? 0.575 10.966 -22.198 1.00 70.31 84 PRO A CA 1
ATOM 641 C C . PRO A 1 84 ? 0.514 10.468 -23.648 1.00 70.31 84 PRO A C 1
ATOM 643 O O . PRO A 1 84 ? 0.352 11.269 -24.569 1.00 70.31 84 PRO A O 1
ATOM 646 N N . ALA A 1 85 ? 0.693 9.156 -23.822 1.00 60.31 85 ALA A N 1
ATOM 647 C CA . ALA A 1 85 ? 0.661 8.482 -25.120 1.00 60.31 85 ALA A CA 1
ATOM 648 C C . ALA A 1 85 ? -0.711 8.573 -25.806 1.00 60.31 85 ALA A C 1
ATOM 650 O O . ALA A 1 85 ? -1.735 8.572 -25.083 1.00 60.31 85 ALA A O 1
#

Solvent-accessible surface area (backbone atoms only — not comparable to full-atom values): 5030 Å² total; per-residue (Å²): 112,68,67,59,51,50,56,50,59,71,72,47,57,68,68,59,50,51,48,54,52,50,54,50,55,51,49,51,50,54,55,61,57,53,51,55,81,79,50,94,71,85,58,62,73,59,51,54,49,52,53,51,49,55,52,50,53,53,56,51,42,48,43,68,70,44,47,51,54,51,41,70,73,35,78,67,64,78,75,55,25,76,54,84,130

Mean predicted aligned error: 6.78 Å